Protein AF-A0A7X2SWK9-F1 (afdb_monomer_lite)

Structure (mmCIF, N/CA/C/O backbone):
data_AF-A0A7X2SWK9-F1
#
_entry.id   AF-A0A7X2SWK9-F1
#
loop_
_atom_site.group_PDB
_atom_site.id
_atom_site.type_symbol
_atom_site.label_atom_id
_atom_site.label_alt_id
_atom_site.label_comp_id
_atom_site.label_asym_id
_atom_site.label_entity_id
_atom_site.label_seq_id
_atom_site.pdbx_PDB_ins_code
_atom_site.Cartn_x
_atom_site.Cartn_y
_atom_site.Cartn_z
_atom_site.occupancy
_atom_site.B_iso_or_equiv
_atom_site.auth_seq_id
_atom_site.auth_comp_id
_atom_site.auth_asym_id
_atom_site.auth_atom_id
_atom_site.pdbx_PDB_model_num
ATOM 1 N N . MET A 1 1 ? 68.354 -21.385 -40.850 1.00 46.94 1 MET A N 1
ATOM 2 C CA . MET A 1 1 ? 68.200 -19.915 -40.925 1.00 46.94 1 MET A CA 1
ATOM 3 C C . MET A 1 1 ? 66.734 -19.550 -40.706 1.00 46.94 1 MET A C 1
ATOM 5 O O . MET A 1 1 ? 65.887 -20.068 -41.415 1.00 46.94 1 MET A O 1
ATOM 9 N N . ALA A 1 2 ? 66.477 -18.693 -39.713 1.00 50.78 2 ALA A N 1
ATOM 10 C CA . ALA A 1 2 ? 65.278 -17.863 -39.523 1.00 50.78 2 ALA A CA 1
ATOM 11 C C . ALA A 1 2 ? 63.898 -18.542 -39.345 1.00 50.78 2 ALA A C 1
ATOM 13 O O . ALA A 1 2 ? 62.980 -18.391 -40.149 1.00 50.78 2 ALA A O 1
ATOM 14 N N . ASN A 1 3 ? 63.727 -19.154 -38.170 1.00 60.31 3 ASN A N 1
ATOM 15 C CA . ASN A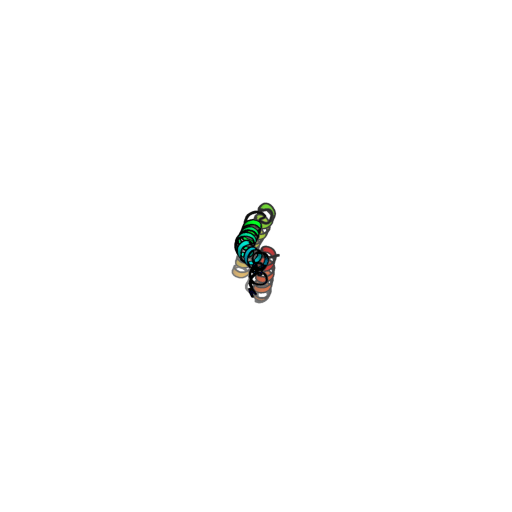 1 3 ? 62.475 -19.140 -37.410 1.00 60.31 3 ASN A CA 1
ATOM 16 C C . ASN A 1 3 ? 62.039 -17.679 -37.167 1.00 60.31 3 ASN A C 1
ATOM 18 O O . ASN A 1 3 ? 62.648 -17.009 -36.338 1.00 60.31 3 ASN A O 1
ATOM 22 N N . ASN A 1 4 ? 61.055 -17.155 -37.911 1.00 62.81 4 ASN A N 1
ATOM 23 C CA . ASN A 1 4 ? 60.447 -15.854 -37.578 1.00 62.81 4 ASN A CA 1
ATOM 24 C C . ASN A 1 4 ? 59.034 -15.607 -38.154 1.00 62.81 4 ASN A C 1
ATOM 26 O O . ASN A 1 4 ? 58.637 -14.466 -38.376 1.00 62.81 4 ASN A O 1
ATOM 30 N N . ARG A 1 5 ? 58.251 -16.661 -38.437 1.00 58.12 5 ARG A N 1
ATOM 31 C CA . ARG A 1 5 ? 56.869 -16.515 -38.957 1.00 58.12 5 ARG A CA 1
ATOM 32 C C . ARG A 1 5 ? 55.771 -17.014 -38.015 1.00 58.12 5 ARG A C 1
ATOM 34 O O . ARG A 1 5 ? 54.617 -16.657 -38.210 1.00 58.12 5 ARG A O 1
ATOM 41 N N . ALA A 1 6 ? 56.117 -17.750 -36.957 1.00 58.56 6 ALA A N 1
ATOM 42 C CA . ALA A 1 6 ? 55.150 -18.267 -35.981 1.00 58.56 6 ALA A CA 1
ATOM 43 C C . ALA A 1 6 ? 54.822 -17.283 -34.837 1.00 58.56 6 ALA A C 1
ATOM 45 O O . ALA A 1 6 ? 53.891 -17.514 -34.073 1.00 58.56 6 ALA A O 1
ATOM 46 N N . ALA A 1 7 ? 55.546 -16.164 -34.728 1.00 58.09 7 ALA A N 1
ATOM 47 C CA . ALA A 1 7 ? 55.312 -15.156 -33.690 1.00 58.09 7 ALA A CA 1
ATOM 48 C C . ALA A 1 7 ? 54.228 -14.120 -34.059 1.00 58.09 7 ALA A C 1
ATOM 50 O O . ALA A 1 7 ? 53.836 -13.321 -33.213 1.00 58.09 7 ALA A O 1
ATOM 51 N N . LYS A 1 8 ? 53.725 -14.109 -35.305 1.00 62.16 8 LYS A N 1
ATOM 52 C CA . LYS A 1 8 ? 52.906 -13.000 -35.830 1.00 62.16 8 LYS A CA 1
ATOM 53 C C . LYS A 1 8 ? 51.385 -13.175 -35.735 1.00 62.16 8 LYS A C 1
ATOM 55 O O . LYS A 1 8 ? 50.686 -12.467 -36.444 1.00 62.16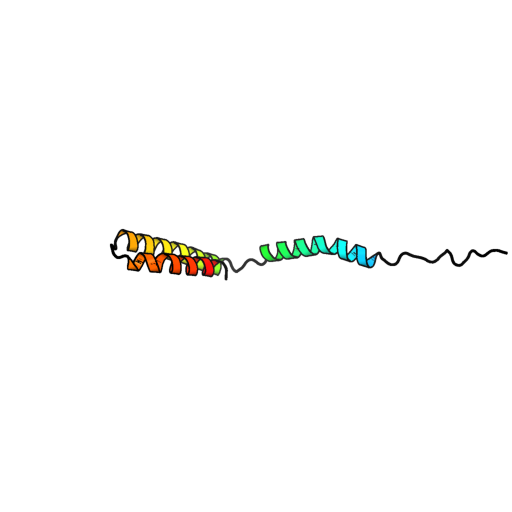 8 LYS A O 1
ATOM 60 N N . LEU A 1 9 ? 50.830 -14.084 -34.930 1.00 63.66 9 LEU A N 1
ATOM 61 C CA . LEU A 1 9 ? 49.363 -14.267 -34.924 1.00 63.66 9 LEU A CA 1
ATOM 62 C C . LEU A 1 9 ? 48.767 -14.778 -33.610 1.00 63.66 9 LEU A C 1
ATOM 64 O O . LEU A 1 9 ? 47.736 -15.440 -33.600 1.00 63.66 9 LEU A O 1
ATOM 68 N N . ARG A 1 10 ? 49.362 -14.417 -32.473 1.00 65.38 10 ARG A N 1
ATOM 69 C CA . ARG A 1 10 ? 48.665 -14.548 -31.187 1.00 65.38 10 ARG A CA 1
ATOM 70 C C . ARG A 1 10 ? 47.988 -13.225 -30.861 1.00 65.38 10 ARG A C 1
ATOM 72 O O . ARG A 1 10 ? 48.426 -12.499 -29.979 1.00 65.38 10 ARG A O 1
ATOM 79 N N . LEU A 1 11 ? 46.940 -12.908 -31.622 1.00 71.31 11 LEU A N 1
ATOM 80 C CA . LEU A 1 11 ? 45.948 -11.930 -31.187 1.00 71.31 11 LEU A CA 1
ATOM 81 C C . LEU A 1 11 ? 45.298 -12.500 -29.913 1.00 71.31 11 LEU A C 1
ATOM 83 O O . LEU A 1 11 ? 44.738 -13.597 -29.978 1.00 71.31 11 LEU A O 1
ATOM 87 N N . PRO A 1 12 ? 45.394 -11.828 -28.753 1.00 62.94 12 PRO A N 1
ATOM 88 C CA . PRO A 1 12 ? 44.643 -12.220 -27.570 1.00 62.94 12 PRO A CA 1
ATOM 89 C C . PRO A 1 12 ? 43.151 -12.015 -27.861 1.00 62.94 12 PRO A C 1
ATOM 91 O O . PRO A 1 12 ? 42.625 -10.906 -27.813 1.00 62.94 12 PRO A O 1
ATOM 94 N N . GLY A 1 13 ? 42.472 -13.102 -28.223 1.00 65.88 13 GLY A N 1
ATOM 95 C CA . GLY A 1 13 ? 41.058 -13.142 -28.586 1.00 65.88 13 GLY A CA 1
ATOM 96 C C . GLY A 1 13 ? 40.094 -13.042 -27.402 1.00 65.88 13 GLY A C 1
ATOM 97 O O . GLY A 1 13 ? 39.122 -13.781 -27.388 1.00 65.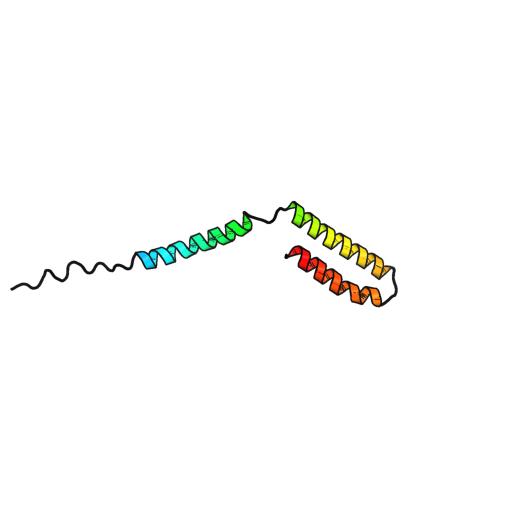88 13 GLY A O 1
ATOM 98 N N . ASN A 1 14 ? 40.335 -12.138 -26.444 1.00 64.88 14 ASN A N 1
ATOM 99 C CA . ASN A 1 14 ? 39.475 -11.943 -25.261 1.00 64.88 14 ASN A CA 1
ATOM 100 C C . ASN A 1 14 ? 38.817 -10.554 -25.160 1.00 64.88 14 ASN A C 1
ATOM 102 O O . ASN A 1 14 ? 38.307 -10.170 -24.111 1.00 64.88 14 ASN A O 1
ATOM 106 N N . LEU A 1 15 ? 38.748 -9.807 -26.267 1.00 62.00 15 LEU A N 1
ATOM 107 C CA . LEU A 1 15 ? 38.018 -8.530 -26.327 1.00 62.00 15 LEU A CA 1
ATOM 108 C C . LEU A 1 15 ? 36.508 -8.701 -26.079 1.00 62.00 15 LEU A C 1
ATOM 110 O O . LEU A 1 15 ? 35.859 -7.782 -25.588 1.00 62.00 15 LEU A O 1
ATOM 114 N N . LYS A 1 16 ? 35.956 -9.883 -26.384 1.00 67.19 16 LYS A N 1
ATOM 115 C CA . LYS A 1 16 ? 34.529 -10.183 -26.228 1.00 67.19 16 LYS A CA 1
ATOM 116 C C . LYS A 1 16 ? 34.129 -10.311 -24.752 1.00 67.19 16 LYS A C 1
ATOM 118 O O . LYS A 1 16 ? 33.125 -9.733 -24.358 1.00 67.19 16 LYS A O 1
ATOM 123 N N . ASP A 1 17 ? 34.937 -10.974 -23.926 1.00 64.06 17 ASP A N 1
ATOM 124 C CA . ASP A 1 17 ? 34.628 -11.184 -22.500 1.00 64.06 17 ASP A CA 1
ATOM 125 C C . ASP A 1 17 ? 34.746 -9.888 -21.688 1.00 64.06 17 ASP A C 1
ATOM 127 O O . ASP A 1 17 ? 33.922 -9.609 -20.816 1.00 64.06 17 ASP A O 1
ATOM 131 N N . MET A 1 18 ? 35.720 -9.042 -22.039 1.00 64.31 18 MET A N 1
ATOM 132 C CA . MET A 1 18 ? 35.868 -7.711 -21.446 1.00 64.31 18 MET A CA 1
ATOM 133 C C . MET A 1 18 ? 34.734 -6.769 -21.893 1.00 64.31 18 MET A C 1
ATOM 135 O O . MET A 1 18 ? 34.227 -5.993 -21.086 1.00 64.31 18 MET A O 1
ATOM 139 N N . GLN A 1 19 ? 34.265 -6.875 -23.143 1.00 70.75 19 GLN A N 1
ATOM 140 C CA . GLN A 1 19 ? 33.121 -6.104 -23.648 1.00 70.75 19 GLN A CA 1
ATOM 141 C C . GLN A 1 19 ? 31.808 -6.468 -22.933 1.00 70.75 19 GLN A C 1
ATOM 143 O O . GLN A 1 19 ? 31.035 -5.567 -22.604 1.00 70.75 19 GLN A O 1
ATOM 148 N N . TRP A 1 20 ? 31.571 -7.751 -22.625 1.00 68.25 20 TRP A N 1
ATOM 149 C CA . TRP A 1 20 ? 30.393 -8.175 -21.854 1.00 68.25 20 TRP A CA 1
ATOM 150 C C . TRP A 1 20 ? 30.408 -7.660 -20.409 1.00 68.25 20 TRP A C 1
ATOM 152 O O . TRP A 1 20 ? 29.359 -7.271 -19.899 1.00 68.25 20 TRP A O 1
ATOM 162 N N . GLN A 1 21 ? 31.579 -7.583 -19.764 1.00 75.19 21 GLN A N 1
ATOM 163 C CA . GLN A 1 21 ? 31.701 -6.975 -18.430 1.00 75.19 21 GLN A CA 1
ATOM 164 C C . GLN A 1 21 ? 31.463 -5.459 -18.447 1.00 75.19 21 GLN A C 1
ATOM 166 O O . GLN A 1 21 ? 30.849 -4.928 -17.523 1.00 75.19 21 GLN A O 1
ATOM 171 N N . VAL A 1 22 ? 31.889 -4.760 -19.504 1.00 79.12 22 VAL A N 1
ATOM 172 C CA . VAL A 1 22 ? 31.665 -3.309 -19.642 1.00 79.12 22 VAL A CA 1
ATOM 173 C C . VAL A 1 22 ? 30.193 -2.987 -19.935 1.00 79.12 22 VAL A C 1
ATOM 175 O O . VAL A 1 22 ? 29.680 -1.990 -19.433 1.00 79.12 22 VAL A O 1
ATOM 178 N N . LEU A 1 23 ? 29.486 -3.839 -20.686 1.00 83.56 23 LEU A N 1
ATOM 179 C CA . LEU A 1 23 ? 28.043 -3.698 -20.933 1.00 83.56 23 LEU A CA 1
ATOM 180 C C . LEU A 1 23 ? 27.175 -4.047 -19.715 1.00 83.56 23 LEU A C 1
ATOM 182 O O . LEU A 1 23 ? 26.060 -3.535 -19.611 1.00 83.56 23 LEU A O 1
ATOM 186 N N . ALA A 1 24 ? 27.672 -4.865 -18.783 1.00 85.50 24 ALA A N 1
ATOM 187 C CA . ALA A 1 24 ? 26.913 -5.270 -17.601 1.00 85.50 24 ALA A CA 1
ATOM 188 C C . ALA A 1 24 ? 26.480 -4.070 -16.740 1.00 85.50 24 ALA A C 1
ATOM 190 O O . ALA A 1 24 ? 25.331 -4.019 -16.313 1.00 85.50 24 ALA A O 1
ATOM 191 N N . GLY A 1 25 ? 27.353 -3.075 -16.536 1.00 88.69 25 GLY A N 1
ATOM 192 C CA . GLY A 1 25 ? 27.042 -1.880 -15.738 1.00 88.69 25 GLY A CA 1
ATOM 193 C C . GLY A 1 25 ? 25.869 -1.052 -16.293 1.00 88.69 25 GLY A C 1
ATOM 194 O O . GLY A 1 25 ? 24.866 -0.888 -15.597 1.00 88.69 25 GLY A O 1
ATOM 195 N N . PRO A 1 26 ? 25.942 -0.561 -17.546 1.00 89.44 26 PRO A N 1
ATOM 196 C CA . PRO A 1 26 ? 24.857 0.184 -18.185 1.00 89.44 26 PRO A CA 1
ATOM 197 C C . PRO A 1 26 ? 23.537 -0.588 -18.258 1.00 89.44 26 PRO A C 1
ATOM 199 O O . PRO A 1 26 ? 22.481 -0.002 -18.036 1.00 89.44 26 PRO A O 1
ATOM 202 N N . VAL A 1 27 ? 23.578 -1.897 -18.532 1.00 90.88 27 VAL A N 1
ATOM 203 C CA . VAL A 1 27 ? 22.373 -2.746 -18.580 1.00 90.88 27 VAL A CA 1
ATOM 204 C C . VAL A 1 27 ? 21.703 -2.834 -17.210 1.00 90.88 27 VAL A C 1
ATOM 206 O O . VAL A 1 27 ? 20.483 -2.721 -17.115 1.00 90.88 27 VAL A O 1
ATOM 209 N N . LEU A 1 28 ? 22.491 -2.983 -16.144 1.00 89.75 28 LEU A N 1
ATOM 210 C CA . LEU A 1 28 ? 21.986 -3.046 -14.773 1.00 89.75 28 LEU A CA 1
ATOM 211 C C . LEU A 1 28 ? 21.347 -1.708 -14.362 1.00 89.75 28 LEU A C 1
ATOM 213 O O . LEU A 1 28 ? 20.253 -1.690 -13.801 1.00 89.75 28 LEU A O 1
ATOM 217 N N . ILE A 1 29 ? 21.968 -0.584 -14.734 1.00 90.25 29 ILE A N 1
ATOM 218 C CA . ILE A 1 29 ? 21.402 0.759 -14.532 1.00 90.25 29 ILE A CA 1
ATOM 219 C C . ILE A 1 29 ? 20.093 0.922 -15.317 1.00 90.25 29 ILE A C 1
ATOM 221 O O . ILE A 1 29 ? 19.100 1.368 -14.750 1.00 90.25 29 ILE A O 1
ATOM 225 N N . LEU A 1 30 ? 20.052 0.523 -16.591 1.00 90.06 30 LEU A N 1
ATOM 226 C CA . LEU A 1 30 ? 18.839 0.581 -17.415 1.00 90.06 30 LEU A CA 1
ATOM 227 C C . LEU A 1 30 ? 17.709 -0.292 -16.857 1.00 90.06 30 LEU A C 1
ATOM 229 O O . LEU A 1 30 ? 16.559 0.129 -16.918 1.00 90.06 30 LEU A O 1
ATOM 233 N N . MET A 1 31 ? 18.006 -1.461 -16.278 1.00 86.00 31 MET A N 1
ATOM 234 C CA . MET A 1 31 ? 17.001 -2.285 -15.593 1.00 86.00 31 MET A CA 1
ATOM 235 C C . MET A 1 31 ? 16.424 -1.580 -14.363 1.00 86.00 31 MET A C 1
ATOM 237 O O . MET A 1 31 ? 15.206 -1.540 -14.203 1.00 86.00 31 MET A O 1
ATOM 241 N N . ILE A 1 32 ? 17.273 -0.988 -13.517 1.00 85.81 32 ILE A N 1
ATOM 242 C CA . ILE A 1 32 ? 16.821 -0.240 -12.332 1.00 85.81 32 ILE A CA 1
ATOM 243 C C . ILE A 1 32 ? 15.970 0.962 -12.761 1.00 85.81 32 ILE A C 1
ATOM 245 O O . ILE A 1 32 ? 14.876 1.170 -12.237 1.00 85.81 32 ILE A O 1
ATOM 249 N N . LEU A 1 33 ? 16.432 1.719 -13.760 1.00 85.44 33 LEU A N 1
ATOM 250 C CA . LEU A 1 33 ? 15.679 2.834 -14.328 1.00 85.44 33 LEU A CA 1
ATOM 251 C C . LEU A 1 33 ? 14.369 2.362 -14.957 1.00 85.44 33 LEU A C 1
ATOM 253 O O . LEU A 1 33 ? 13.352 3.016 -14.780 1.00 85.44 33 LEU A O 1
ATOM 257 N N . SER A 1 34 ? 14.353 1.209 -15.624 1.00 82.44 34 SER A N 1
ATOM 258 C CA . SER A 1 34 ? 13.129 0.624 -16.166 1.00 82.44 34 SER A CA 1
ATOM 259 C C . SER A 1 34 ? 12.127 0.271 -15.070 1.00 82.44 34 SER A C 1
ATOM 261 O O . SER A 1 34 ? 10.936 0.404 -15.314 1.00 82.44 34 SER A O 1
ATOM 263 N N . MET A 1 35 ? 12.560 -0.145 -13.877 1.00 77.06 35 MET A N 1
ATOM 264 C CA . MET A 1 35 ? 11.645 -0.352 -12.744 1.00 77.06 35 MET A CA 1
ATOM 265 C C . MET A 1 35 ? 11.141 0.967 -12.142 1.00 77.06 35 MET A C 1
ATOM 267 O O . MET A 1 35 ? 10.037 1.005 -11.609 1.00 77.06 35 MET A O 1
ATOM 271 N N . MET A 1 36 ? 11.906 2.058 -12.254 1.00 73.25 36 MET A N 1
ATOM 272 C CA . MET A 1 36 ? 11.413 3.401 -11.916 1.00 73.25 36 MET A CA 1
ATOM 273 C C . MET A 1 36 ? 10.461 3.968 -12.984 1.00 73.25 36 MET A C 1
ATOM 275 O O . MET A 1 36 ? 9.555 4.725 -12.647 1.00 73.25 36 MET A O 1
ATOM 279 N N . VAL A 1 37 ? 10.686 3.633 -14.261 1.00 66.25 37 VAL A N 1
ATOM 280 C CA . VAL A 1 37 ? 9.999 4.196 -15.443 1.00 66.25 37 VAL A CA 1
ATOM 281 C C . VAL A 1 37 ? 8.791 3.374 -15.892 1.00 66.25 37 VAL A C 1
ATOM 283 O O . VAL A 1 37 ? 7.870 3.948 -16.471 1.00 66.25 37 VAL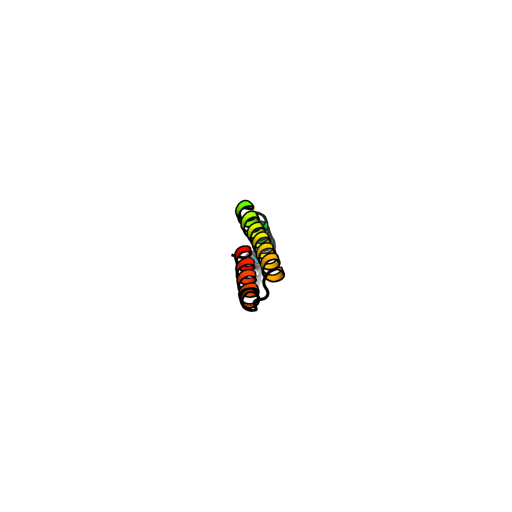 A O 1
ATOM 286 N N . LEU A 1 38 ? 8.737 2.077 -15.576 1.00 65.19 38 LEU A N 1
ATOM 287 C CA . LEU A 1 38 ? 7.515 1.271 -15.571 1.00 65.19 38 LEU A CA 1
ATOM 288 C C . LEU A 1 38 ? 6.996 1.158 -14.122 1.00 65.19 38 LEU A C 1
ATOM 290 O O . LEU A 1 38 ? 7.009 0.064 -13.551 1.00 65.19 38 LEU A O 1
ATOM 294 N N . PRO A 1 39 ? 6.592 2.277 -13.486 1.00 68.44 39 PRO A N 1
ATOM 295 C CA . PRO A 1 39 ? 5.956 2.226 -12.189 1.00 68.44 39 PRO A CA 1
ATOM 296 C C . PRO A 1 39 ? 4.604 1.527 -12.342 1.00 68.44 39 PRO A C 1
ATOM 298 O O . PRO A 1 39 ? 3.939 1.626 -13.379 1.00 68.44 39 PRO A O 1
ATOM 301 N N . LEU A 1 40 ? 4.178 0.835 -11.288 1.00 64.81 40 LEU A N 1
ATOM 302 C CA . LEU A 1 40 ? 2.798 0.376 -11.169 1.00 64.81 40 LEU A CA 1
ATOM 303 C C . LEU A 1 40 ? 1.834 1.547 -11.447 1.00 64.81 40 LEU A C 1
ATOM 305 O O . LEU A 1 40 ? 2.151 2.683 -11.079 1.00 64.81 40 LEU A O 1
ATOM 309 N N . PRO A 1 41 ? 0.667 1.299 -12.077 1.00 73.19 41 PRO A N 1
ATOM 310 C CA . PRO A 1 41 ? -0.298 2.347 -12.383 1.00 73.19 41 PRO A CA 1
ATOM 311 C C . PRO A 1 41 ? -0.615 3.152 -11.110 1.00 73.19 41 PRO A C 1
ATOM 313 O O . PRO A 1 41 ? -1.156 2.574 -10.161 1.00 73.19 41 PRO A O 1
ATOM 316 N N . PRO A 1 42 ? -0.310 4.463 -11.064 1.00 74.25 42 PRO A N 1
ATOM 317 C CA . PRO A 1 42 ? -0.409 5.260 -9.837 1.00 74.25 42 PRO A CA 1
ATOM 318 C C . PRO A 1 42 ? -1.825 5.263 -9.247 1.00 74.25 42 PRO A C 1
ATOM 320 O O . PRO A 1 42 ? -1.991 5.314 -8.038 1.00 74.25 42 PRO A O 1
ATOM 323 N N . PHE A 1 43 ? -2.846 5.072 -10.085 1.00 78.56 43 PHE A N 1
ATOM 324 C CA . PHE A 1 43 ? -4.243 4.974 -9.669 1.00 78.56 43 PHE A CA 1
ATOM 325 C C . PHE A 1 43 ? -4.525 3.847 -8.657 1.00 78.56 43 PHE A C 1
ATOM 327 O O . PHE A 1 43 ? -5.244 4.052 -7.682 1.00 78.56 43 PHE A O 1
ATOM 334 N N . ILE A 1 44 ? -3.968 2.652 -8.878 1.00 81.31 44 ILE A N 1
ATOM 335 C CA . ILE A 1 44 ? -4.199 1.495 -7.996 1.00 81.31 44 ILE A CA 1
ATOM 336 C C . ILE A 1 44 ? -3.426 1.684 -6.688 1.00 81.31 44 ILE A C 1
ATOM 338 O O . ILE A 1 44 ? -3.953 1.420 -5.607 1.00 81.31 44 ILE A O 1
ATOM 342 N N . LEU A 1 45 ? -2.202 2.206 -6.791 1.00 80.50 45 LEU A N 1
ATOM 343 C CA . LEU A 1 45 ? -1.335 2.490 -5.653 1.00 80.50 45 LEU A CA 1
ATOM 344 C C . LEU A 1 45 ? -1.944 3.560 -4.735 1.00 80.50 45 LEU A C 1
ATOM 346 O O . LEU A 1 45 ? -2.012 3.347 -3.526 1.00 80.50 45 LEU A O 1
ATOM 350 N N . ASP A 1 46 ? -2.464 4.652 -5.296 1.00 84.81 46 ASP A N 1
ATOM 351 C CA . ASP A 1 46 ? -3.120 5.724 -4.538 1.00 84.81 46 ASP A CA 1
ATOM 352 C C . ASP A 1 46 ? -4.386 5.229 -3.822 1.00 84.81 46 ASP A C 1
ATOM 354 O O . ASP A 1 46 ? -4.642 5.607 -2.673 1.00 84.81 46 ASP A O 1
ATOM 358 N N . LEU A 1 47 ? -5.162 4.342 -4.458 1.00 83.88 47 LEU A N 1
ATOM 359 C CA . LEU A 1 47 ? -6.360 3.744 -3.866 1.00 83.88 47 LEU A CA 1
ATOM 360 C C . LEU A 1 47 ? -6.014 2.816 -2.692 1.00 83.88 47 LEU A C 1
ATOM 362 O O . LEU A 1 47 ? -6.587 2.957 -1.610 1.00 83.88 47 LEU A O 1
ATOM 366 N N . LEU A 1 48 ? -5.062 1.896 -2.879 1.00 79.62 48 LEU A N 1
ATOM 367 C CA . LEU A 1 48 ? -4.599 0.961 -1.842 1.00 79.62 48 LEU A CA 1
ATOM 368 C C . LEU A 1 48 ? -3.967 1.698 -0.656 1.00 79.62 48 LEU A C 1
ATOM 370 O O . LEU A 1 48 ? -4.185 1.326 0.501 1.00 79.62 48 LEU A O 1
ATOM 374 N N . PHE A 1 49 ? -3.214 2.764 -0.934 1.00 78.25 49 PHE A N 1
ATOM 375 C CA . PHE A 1 49 ? -2.577 3.595 0.083 1.00 78.25 49 PHE A CA 1
ATOM 376 C C . PHE A 1 49 ? -3.599 4.420 0.875 1.00 78.25 49 PHE A C 1
ATOM 378 O O . PHE A 1 49 ? -3.557 4.456 2.106 1.00 78.25 49 PHE A O 1
ATOM 385 N N . THR A 1 50 ? -4.571 5.021 0.188 1.00 84.00 50 THR A N 1
ATOM 386 C CA . THR A 1 50 ? -5.655 5.778 0.831 1.00 84.00 50 THR A CA 1
ATOM 387 C C . THR A 1 50 ? -6.558 4.864 1.663 1.00 84.00 50 THR A C 1
ATOM 389 O O . THR A 1 50 ? -6.895 5.202 2.800 1.00 84.00 50 THR A O 1
ATOM 392 N N . PHE A 1 51 ? -6.892 3.676 1.151 1.00 83.69 51 PHE A N 1
ATOM 393 C CA . PHE A 1 51 ? -7.658 2.659 1.877 1.00 83.69 51 PHE A CA 1
ATOM 394 C C . PHE A 1 51 ? -6.951 2.229 3.169 1.00 83.69 51 PHE A C 1
ATOM 396 O O . PHE A 1 51 ? -7.581 2.150 4.223 1.00 83.69 51 PHE A O 1
ATOM 403 N N . ASN A 1 52 ? -5.629 2.047 3.105 1.00 83.88 52 ASN A N 1
ATOM 404 C CA . ASN A 1 52 ? -4.763 1.758 4.250 1.00 83.88 52 ASN A CA 1
ATOM 405 C C . ASN A 1 52 ? -4.934 2.753 5.402 1.00 83.88 52 ASN A C 1
ATOM 407 O O . ASN A 1 52 ? -5.094 2.376 6.566 1.00 83.88 52 ASN A O 1
ATOM 411 N N . ILE A 1 53 ? -4.860 4.041 5.059 1.00 84.94 53 ILE A N 1
ATOM 412 C CA . ILE A 1 53 ? -4.898 5.146 6.015 1.00 84.94 53 ILE A CA 1
ATOM 413 C C . ILE A 1 53 ? -6.312 5.297 6.573 1.00 84.94 53 ILE A C 1
ATOM 415 O O . ILE A 1 53 ? -6.478 5.397 7.788 1.00 84.94 53 ILE A O 1
ATOM 419 N N . ALA A 1 54 ? -7.331 5.245 5.711 1.00 86.12 54 ALA A N 1
ATOM 420 C CA . ALA A 1 54 ? -8.730 5.322 6.120 1.00 86.12 54 ALA A CA 1
ATOM 421 C C . ALA A 1 54 ? -9.090 4.206 7.112 1.00 86.12 54 ALA A C 1
ATOM 423 O O . ALA A 1 54 ? -9.681 4.470 8.158 1.00 86.12 54 ALA A O 1
ATOM 424 N N . LEU A 1 55 ? -8.675 2.972 6.822 1.00 80.75 55 LEU A N 1
ATOM 425 C CA . LEU A 1 55 ? -8.902 1.823 7.688 1.00 80.75 55 LEU A CA 1
ATOM 426 C C . LEU A 1 55 ? -8.125 1.938 9.014 1.00 80.75 55 LEU A C 1
ATOM 428 O O . LEU A 1 55 ? -8.677 1.639 10.071 1.00 80.75 55 LEU A O 1
ATOM 432 N N . SER A 1 56 ? -6.883 2.431 8.987 1.00 79.88 56 SER A N 1
ATOM 433 C CA . SER A 1 56 ? -6.091 2.646 10.208 1.00 79.88 56 SER A CA 1
ATOM 434 C C . SER A 1 56 ? -6.741 3.680 11.132 1.00 79.88 56 SER A C 1
ATOM 436 O O . SER A 1 56 ? -6.821 3.465 12.342 1.00 79.88 56 SER A O 1
ATOM 438 N N . ILE A 1 57 ? -7.253 4.779 10.567 1.00 84.50 57 ILE A N 1
ATOM 439 C CA . ILE A 1 57 ? -7.970 5.819 11.318 1.00 84.50 57 ILE A CA 1
ATOM 440 C C . ILE A 1 57 ? -9.315 5.288 11.829 1.00 84.50 57 ILE A C 1
ATOM 442 O O . ILE A 1 57 ? -9.664 5.543 12.979 1.00 84.50 57 ILE A O 1
ATOM 446 N N . MET A 1 58 ? -10.047 4.515 11.021 1.00 83.88 58 MET A N 1
ATOM 447 C CA . MET A 1 58 ? -11.297 3.870 11.437 1.00 83.88 58 MET A CA 1
ATOM 448 C C . MET A 1 58 ? -11.078 2.993 12.674 1.00 83.88 58 MET A C 1
ATOM 450 O O . MET A 1 58 ? -11.802 3.145 13.655 1.00 83.88 58 MET A O 1
ATOM 454 N N . ILE A 1 59 ? -10.060 2.125 12.668 1.00 79.25 59 ILE A N 1
ATOM 455 C CA . ILE A 1 59 ? -9.774 1.271 13.828 1.00 79.25 59 ILE A CA 1
ATOM 456 C C . ILE A 1 59 ? -9.286 2.099 15.017 1.00 79.25 59 ILE A C 1
ATOM 458 O O . ILE A 1 59 ? -9.684 1.822 16.142 1.00 79.25 59 ILE A O 1
ATOM 462 N N . LEU A 1 60 ? -8.470 3.134 14.797 1.00 82.06 60 LEU A N 1
ATOM 463 C CA . LEU A 1 60 ? -8.034 4.029 15.873 1.00 82.06 60 LEU A CA 1
ATOM 464 C C . LEU A 1 60 ? -9.229 4.689 16.574 1.00 82.06 60 LEU A C 1
ATOM 466 O O . LEU A 1 60 ? -9.274 4.721 17.803 1.00 82.06 60 LEU A O 1
ATOM 470 N N . LEU A 1 61 ? -10.216 5.161 15.810 1.00 82.88 61 LEU A N 1
ATOM 471 C CA . LEU A 1 61 ? -11.457 5.702 16.360 1.00 82.88 61 LEU A CA 1
ATOM 472 C C . LEU A 1 61 ? -12.240 4.613 17.106 1.00 82.88 61 LEU A C 1
ATOM 474 O O . LEU A 1 61 ? -12.607 4.819 18.261 1.00 82.88 61 LEU A O 1
ATOM 478 N N . VAL A 1 62 ? -12.438 3.437 16.505 1.00 78.88 62 VAL A N 1
ATOM 479 C CA . VAL A 1 62 ? -13.150 2.321 17.150 1.00 78.88 62 VAL A CA 1
ATOM 480 C C . VAL A 1 62 ? -12.477 1.899 18.459 1.00 78.88 62 VAL A C 1
ATOM 482 O O . VAL A 1 62 ? -13.171 1.747 19.459 1.00 78.88 62 VAL A O 1
ATOM 485 N N . ALA A 1 63 ? -11.150 1.782 18.498 1.00 74.31 63 ALA A N 1
ATOM 486 C CA . ALA A 1 63 ? -10.385 1.415 19.689 1.00 74.31 63 ALA A CA 1
ATOM 487 C C . ALA A 1 63 ? -10.408 2.507 20.771 1.00 74.31 63 ALA A C 1
ATOM 489 O O . ALA A 1 63 ? -10.428 2.193 21.959 1.00 74.31 63 ALA A O 1
ATOM 490 N N . MET A 1 64 ? -10.444 3.786 20.383 1.00 78.44 64 MET A N 1
ATOM 491 C CA . MET A 1 64 ? -10.579 4.902 21.326 1.00 78.44 64 MET A CA 1
ATOM 492 C C . MET A 1 64 ? -11.971 4.935 21.978 1.00 78.44 64 MET A C 1
ATOM 494 O O . MET A 1 64 ? -12.096 5.317 23.141 1.00 78.44 64 MET A O 1
ATOM 498 N N . PHE A 1 65 ? -13.012 4.518 21.251 1.00 72.69 65 PHE A N 1
ATOM 499 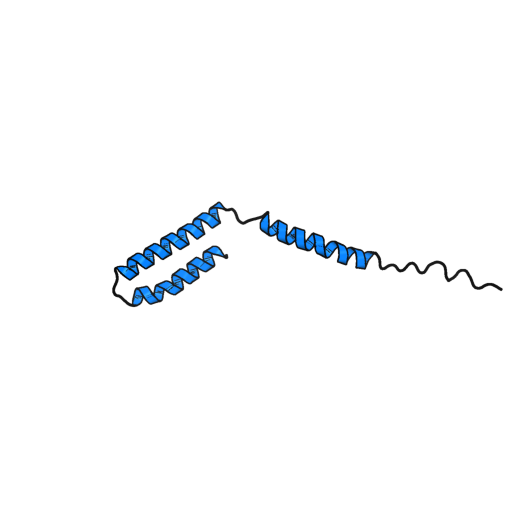C CA . PHE A 1 65 ? -14.387 4.473 21.756 1.00 72.69 65 PHE A CA 1
ATOM 500 C C . PHE A 1 65 ? -14.794 3.110 22.361 1.00 72.69 65 PHE A C 1
ATOM 502 O O . PHE A 1 65 ? -15.765 3.055 23.116 1.00 72.69 65 PHE A O 1
ATOM 509 N N . THR A 1 66 ? -14.062 2.020 22.095 1.00 66.50 66 THR A N 1
ATOM 510 C CA . THR A 1 66 ? -14.418 0.645 22.505 1.00 66.50 66 THR A CA 1
ATOM 511 C C . THR A 1 66 ? -13.466 0.095 23.572 1.00 66.50 66 THR A C 1
ATOM 513 O O . THR A 1 66 ? -12.283 -0.100 23.330 1.00 66.50 66 THR A O 1
ATOM 516 N N . GLN A 1 67 ? -13.989 -0.262 24.753 1.00 59.72 67 GLN A N 1
ATOM 517 C CA . GLN A 1 67 ? -13.201 -0.789 25.887 1.00 59.72 67 GLN A CA 1
ATOM 518 C C . GLN A 1 67 ? -12.918 -2.311 25.843 1.00 59.72 67 GLN A C 1
ATOM 520 O O . GLN A 1 67 ? -12.575 -2.909 26.864 1.00 59.72 67 GLN A O 1
ATOM 525 N N . ARG A 1 68 ? -13.082 -2.986 24.692 1.00 59.56 68 ARG A N 1
ATOM 526 C CA . ARG A 1 68 ? -12.887 -4.447 24.568 1.00 59.56 68 ARG A CA 1
ATOM 527 C C . ARG A 1 68 ? -11.533 -4.801 23.947 1.00 59.56 68 ARG A C 1
ATOM 529 O O . ARG A 1 68 ? -11.243 -4.455 22.810 1.00 59.56 68 ARG A O 1
ATOM 536 N N . THR A 1 69 ? -10.771 -5.632 24.657 1.00 58.00 69 THR A N 1
ATOM 537 C CA . THR A 1 69 ? -9.469 -6.220 24.275 1.00 58.00 69 THR A CA 1
ATOM 538 C C . THR A 1 69 ? -9.460 -7.034 22.969 1.00 58.00 69 THR A C 1
ATOM 540 O O . THR A 1 69 ? -8.389 -7.362 22.468 1.00 58.00 69 THR A O 1
ATOM 543 N N . LEU A 1 70 ? -10.627 -7.341 22.390 1.00 62.66 70 LEU A N 1
ATOM 544 C CA . LEU A 1 70 ? -10.763 -8.087 21.132 1.00 62.66 70 LEU A CA 1
ATOM 545 C C . LEU A 1 70 ? -10.387 -7.245 19.893 1.00 62.66 70 LEU A C 1
ATOM 547 O O . LEU A 1 70 ? -9.802 -7.773 18.951 1.00 62.66 70 LEU A O 1
ATOM 551 N N . GLU A 1 71 ? -10.639 -5.934 19.933 1.00 59.06 71 GLU A N 1
ATOM 552 C CA . GLU A 1 71 ? -10.264 -4.964 18.885 1.00 59.06 71 GLU A CA 1
ATOM 553 C C . GLU A 1 71 ? -8.731 -4.836 18.763 1.00 59.06 71 GLU A C 1
ATOM 555 O O . GLU A 1 71 ? -8.174 -4.736 17.670 1.00 59.06 71 GLU A O 1
ATOM 560 N N . PHE A 1 72 ? -8.026 -4.931 19.899 1.00 59.50 72 PHE A N 1
ATOM 561 C CA . PHE A 1 72 ? -6.563 -4.866 19.965 1.00 59.50 72 PHE A CA 1
ATOM 562 C C . PHE A 1 72 ? -5.870 -6.058 19.297 1.00 59.50 72 PHE A C 1
ATOM 564 O O . PHE A 1 72 ? -4.767 -5.897 18.785 1.00 59.50 72 PHE A O 1
ATOM 571 N N . ALA A 1 73 ? -6.490 -7.243 19.287 1.00 66.81 73 ALA A N 1
ATOM 572 C CA . ALA A 1 73 ? -5.925 -8.424 18.633 1.00 66.81 73 ALA A CA 1
ATOM 573 C C . ALA A 1 73 ? -6.130 -8.404 17.108 1.00 66.81 73 ALA A C 1
ATOM 575 O O . ALA A 1 73 ? -5.283 -8.908 16.376 1.00 66.81 73 ALA A O 1
ATOM 576 N N . ALA A 1 74 ? -7.217 -7.792 16.624 1.00 71.25 74 ALA A N 1
ATOM 577 C CA . ALA A 1 74 ? -7.465 -7.613 15.193 1.00 71.25 74 ALA A CA 1
ATOM 578 C C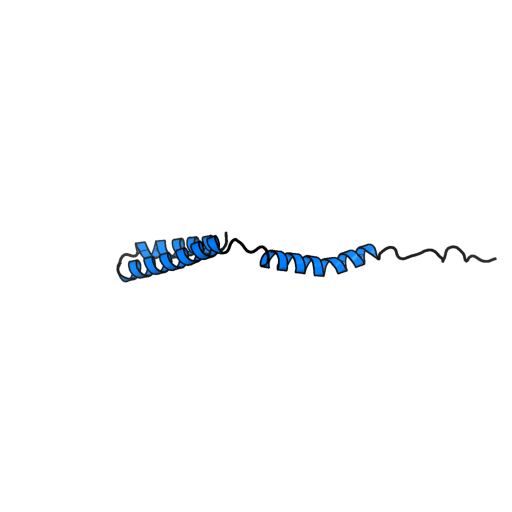 . ALA A 1 74 ? -6.595 -6.495 14.583 1.00 71.25 74 ALA A C 1
ATOM 580 O O . ALA A 1 74 ? -6.247 -6.551 13.404 1.00 71.25 74 ALA A O 1
ATOM 581 N N . PHE A 1 75 ? -6.194 -5.504 15.384 1.00 70.75 75 PHE A N 1
ATOM 582 C CA . PHE A 1 75 ? -5.448 -4.333 14.918 1.00 70.75 75 PHE A CA 1
ATOM 583 C C . PHE A 1 75 ? -4.103 -4.654 14.220 1.00 70.75 75 PHE A C 1
ATOM 585 O O . PHE A 1 75 ? -3.923 -4.211 13.083 1.00 70.75 75 PHE A O 1
ATOM 592 N N . PRO A 1 76 ? -3.176 -5.457 14.789 1.00 69.25 76 PRO A N 1
ATOM 593 C CA . PRO A 1 76 ? -1.917 -5.813 14.130 1.00 69.25 76 PRO A CA 1
ATOM 594 C C . PRO A 1 76 ? -2.118 -6.618 12.848 1.00 69.25 76 PRO A C 1
ATOM 596 O O . PRO A 1 76 ? -1.387 -6.424 11.881 1.00 69.25 76 PRO A O 1
ATOM 599 N N . THR A 1 77 ? -3.103 -7.518 12.829 1.00 79.88 77 THR A N 1
ATOM 600 C CA . THR A 1 77 ? -3.398 -8.372 11.673 1.00 79.88 77 THR A CA 1
ATOM 601 C C . THR A 1 77 ? -3.920 -7.543 10.511 1.00 79.88 77 THR A C 1
ATOM 603 O O . THR A 1 77 ? -3.482 -7.728 9.376 1.00 79.88 77 THR A O 1
ATOM 606 N N . ILE A 1 78 ? -4.811 -6.592 10.797 1.00 76.44 78 ILE A N 1
ATOM 607 C CA . ILE A 1 78 ? -5.341 -5.702 9.775 1.00 76.44 78 ILE A CA 1
ATOM 608 C C . ILE A 1 78 ? -4.243 -4.745 9.288 1.00 76.44 78 ILE A C 1
ATOM 610 O O . ILE A 1 78 ? -4.097 -4.599 8.081 1.00 76.44 78 ILE A O 1
ATOM 614 N N . LEU A 1 79 ? -3.409 -4.176 10.169 1.00 74.56 79 LEU A N 1
ATOM 615 C CA . LEU A 1 79 ? -2.244 -3.362 9.776 1.00 74.56 79 LEU A CA 1
ATOM 616 C C . LEU A 1 79 ? -1.225 -4.137 8.921 1.00 74.56 79 LEU A C 1
ATOM 618 O O . LEU A 1 79 ? -0.699 -3.599 7.944 1.00 74.56 79 LEU A O 1
ATOM 622 N N . LEU A 1 80 ? -0.956 -5.403 9.246 1.00 80.88 80 LEU A N 1
ATOM 623 C CA . LEU A 1 80 ? -0.110 -6.288 8.437 1.00 80.88 80 LEU A CA 1
ATOM 624 C C . LEU A 1 80 ? -0.716 -6.536 7.056 1.00 80.88 80 LEU A C 1
ATOM 626 O O . LEU A 1 80 ? -0.037 -6.391 6.045 1.00 80.88 80 LEU A O 1
ATOM 630 N N . PHE A 1 81 ? -2.006 -6.853 6.993 1.00 82.00 81 PHE A N 1
ATOM 631 C CA . PHE A 1 81 ? -2.703 -7.043 5.724 1.00 82.00 81 PHE A CA 1
ATOM 632 C C . PHE A 1 81 ? -2.687 -5.765 4.868 1.00 82.00 81 PHE A C 1
ATOM 634 O O . PHE A 1 81 ? -2.394 -5.804 3.675 1.00 82.00 81 PHE A O 1
ATOM 641 N N . SER A 1 82 ? -2.909 -4.618 5.508 1.00 77.12 82 SER A N 1
ATOM 642 C CA . SER A 1 82 ? -2.807 -3.283 4.925 1.00 77.12 82 SER A CA 1
ATOM 643 C C . SER A 1 82 ? -1.416 -3.043 4.326 1.00 77.12 82 SER A C 1
ATOM 645 O O . SER A 1 82 ? -1.271 -2.689 3.157 1.00 77.12 82 SER A O 1
ATOM 647 N N . THR A 1 83 ? -0.357 -3.256 5.102 1.00 79.06 83 THR A N 1
ATOM 648 C CA . THR A 1 83 ? 1.020 -3.027 4.639 1.00 79.06 83 THR A CA 1
ATOM 649 C C . THR A 1 83 ? 1.434 -3.974 3.510 1.00 79.06 83 THR A C 1
ATOM 651 O O . THR A 1 83 ? 2.153 -3.540 2.609 1.00 79.06 83 THR A O 1
ATOM 654 N N . LEU A 1 84 ? 0.939 -5.217 3.502 1.00 78.44 84 LEU A N 1
ATOM 655 C CA . LEU A 1 84 ? 1.143 -6.169 2.405 1.00 78.44 84 LEU A CA 1
ATOM 656 C C . LEU A 1 84 ? 0.410 -5.756 1.123 1.00 78.44 84 LEU A C 1
ATOM 658 O O . LEU A 1 84 ? 0.998 -5.844 0.050 1.00 78.44 84 LEU A O 1
ATOM 662 N N . LEU A 1 85 ? -0.813 -5.227 1.225 1.00 67.12 85 LEU A N 1
ATOM 663 C CA . LEU A 1 85 ? -1.571 -4.693 0.083 1.00 67.12 85 LEU A CA 1
ATOM 664 C C . LEU A 1 85 ? -0.877 -3.524 -0.635 1.00 67.12 85 LEU A C 1
ATOM 666 O O . LEU A 1 85 ? -1.198 -3.235 -1.779 1.00 67.12 85 LEU A O 1
ATOM 670 N N . ARG A 1 86 ? 0.057 -2.830 0.023 1.00 68.12 86 ARG A N 1
ATOM 671 C CA . ARG A 1 86 ? 0.883 -1.788 -0.608 1.00 68.12 86 ARG A CA 1
ATOM 672 C C . ARG A 1 86 ? 2.081 -2.367 -1.378 1.00 68.12 86 ARG A C 1
ATOM 674 O O . ARG A 1 86 ? 2.657 -1.660 -2.199 1.00 68.12 86 ARG A O 1
ATOM 681 N N . LEU A 1 87 ? 2.523 -3.582 -1.046 1.00 60.31 87 LEU A N 1
ATOM 682 C CA . LEU A 1 87 ? 3.769 -4.176 -1.548 1.00 60.31 87 LEU A CA 1
ATOM 683 C C . LEU A 1 87 ? 3.547 -5.258 -2.623 1.00 60.31 87 LEU A C 1
ATOM 685 O O . LEU A 1 87 ? 4.471 -5.509 -3.394 1.00 60.31 87 LEU A O 1
ATOM 689 N N . ALA A 1 88 ? 2.369 -5.890 -2.654 1.00 54.88 88 ALA A N 1
ATOM 690 C CA . ALA A 1 88 ? 1.941 -6.860 -3.670 1.00 54.88 88 ALA A CA 1
ATOM 691 C C . ALA A 1 88 ? 1.200 -6.177 -4.828 1.00 54.88 88 ALA A C 1
ATOM 693 O O . ALA A 1 88 ? 1.411 -6.613 -5.982 1.00 54.88 88 ALA A O 1
#

pLDDT: mean 73.43, std 10.39, range [46.94, 90.88]

Organism: Enterobacter agglomerans (NCBI:txid549)

Secondary structure (DSSP, 8-state):
----STTS------HHHHHHHHHHHHHHHHHHHHHHHSPPPHHHHHHHHHHHHHHHHHHHHHHHH---HHHHHHHHHHHHHHHHHTT-

Radius of gyration: 30.27 Å; chains: 1; bounding box: 83×26×67 Å

Sequence (88 aa):
MANNRAAKLRLPGNLKDMQWQVLAGPVLILMILSMMVLPLPPFILDLLFTFNIALSIMILLVAMFTQRTLEFAAFPTILLFSTLLRLA

InterPro domains:
  IPR001712 Type III secretion system FHIPEP [PF00771] (32-88)
  IPR001712 Type III secretion system FHIPEP [PR00949] (39-52)
  IPR001712 Type III secretion system FHIPEP [PR00949] (76-88)
  IPR001712 Type III secretion system FHIPEP [PTHR30161] (14-88)

Foldseek 3Di:
DDPDDPVPDPPVPCPPVVVVVVVVVVVVVVVVVVCVVPDDDVVQLVVLLVVLVVVLVVLVVVPVVDPDPVSVVVNVVSNVVSVVSNVD